Protein AF-A0A926Q0E6-F1 (afdb_monomer)

Mean predicted aligned error: 8.12 Å

Nearest PDB structur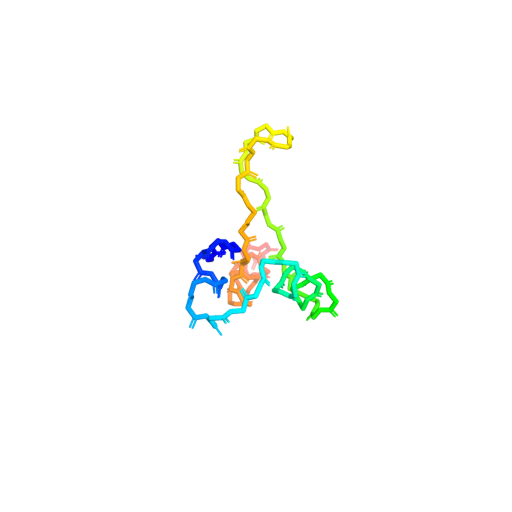es (foldseek):
  4j2n-assembly1_A  TM=6.572E-01  e=3.523E-01  Pukovnikvirus pukovnik
  3w6j-assembly2_E  TM=5.536E-01  e=3.765E-01  Geobacillus stearothermophilus
  4lhf-assembly1_A  TM=5.931E-01  e=9.526E-01  Peduovirus P2
  3iao-assembly1_A-2  TM=4.736E-01  e=4.097E+00  Bacillus subtilis
  7uwe-assembly1_J  TM=3.211E-01  e=3.358E+00  Escherichia coli

Structure (mmCIF, N/CA/C/O backbone):
data_AF-A0A926Q0E6-F1
#
_entry.id   AF-A0A926Q0E6-F1
#
loop_
_atom_site.group_PDB
_atom_site.id
_atom_site.type_symbol
_atom_site.label_atom_id
_atom_site.label_alt_id
_atom_site.label_comp_id
_atom_site.label_asym_id
_atom_site.label_entity_id
_atom_site.label_seq_id
_atom_site.pdbx_PDB_ins_code
_atom_site.Cartn_x
_atom_site.Cartn_y
_atom_site.Cartn_z
_atom_site.occupancy
_atom_site.B_iso_or_equiv
_atom_site.auth_seq_id
_atom_site.auth_comp_id
_atom_site.auth_asym_id
_atom_site.auth_atom_id
_atom_site.pdbx_PDB_model_num
ATOM 1 N N . SER A 1 1 ? -2.899 -4.032 9.789 1.00 88.12 1 SER A N 1
ATOM 2 C CA . SER A 1 1 ? -2.775 -3.291 8.519 1.00 88.12 1 SER A CA 1
ATOM 3 C C . SER A 1 1 ? -2.475 -4.254 7.380 1.00 88.12 1 SER A C 1
ATOM 5 O O . SER A 1 1 ? -1.981 -5.337 7.659 1.00 88.12 1 SER A O 1
ATOM 7 N N . VAL A 1 2 ? -2.763 -3.873 6.137 1.00 92.69 2 VAL A N 1
ATOM 8 C CA . VAL A 1 2 ? -2.401 -4.610 4.908 1.00 92.69 2 VAL A CA 1
ATOM 9 C C . VAL A 1 2 ? -1.711 -3.644 3.949 1.00 92.69 2 VAL A C 1
ATOM 11 O O . VAL A 1 2 ? -2.092 -2.474 3.909 1.00 92.69 2 VAL A O 1
ATOM 14 N N . SER A 1 3 ? -0.667 -4.064 3.244 1.00 92.62 3 SER A N 1
ATOM 15 C CA . SER A 1 3 ? 0.010 -3.197 2.275 1.00 92.62 3 SER A CA 1
ATOM 16 C C . SE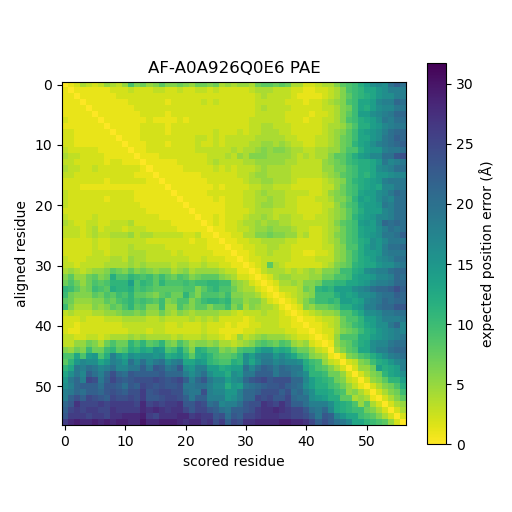R A 1 3 ? -0.811 -3.054 0.991 1.00 92.62 3 SER A C 1
ATOM 18 O O . SER A 1 3 ? -1.602 -3.926 0.634 1.00 92.62 3 SER A O 1
ATOM 20 N N . ILE A 1 4 ? -0.615 -1.957 0.257 1.00 92.19 4 ILE A N 1
ATOM 21 C CA . ILE A 1 4 ? -1.276 -1.783 -1.045 1.00 92.19 4 ILE A CA 1
ATOM 22 C C . ILE A 1 4 ? -0.822 -2.843 -2.061 1.00 92.19 4 ILE A C 1
ATOM 24 O O . ILE A 1 4 ? -1.621 -3.266 -2.893 1.00 92.19 4 ILE A O 1
ATOM 28 N N . ALA A 1 5 ? 0.424 -3.315 -1.969 1.00 91.75 5 ALA A N 1
ATOM 29 C CA . ALA A 1 5 ? 0.918 -4.391 -2.825 1.00 91.75 5 ALA A CA 1
ATOM 30 C C . ALA A 1 5 ? 0.158 -5.707 -2.575 1.00 91.75 5 ALA A C 1
ATOM 32 O O . ALA A 1 5 ? -0.330 -6.314 -3.523 1.00 91.75 5 ALA A O 1
ATOM 33 N N . GLU A 1 6 ? -0.023 -6.096 -1.308 1.00 94.25 6 GLU A N 1
ATOM 34 C CA . GLU A 1 6 ? -0.809 -7.284 -0.936 1.00 94.25 6 GLU A CA 1
ATOM 35 C C . GLU A 1 6 ? -2.282 -7.159 -1.350 1.00 94.25 6 GLU A C 1
ATOM 37 O O . GLU A 1 6 ? -2.892 -8.143 -1.765 1.00 94.25 6 GLU A O 1
ATOM 42 N N . LEU A 1 7 ? -2.859 -5.954 -1.267 1.00 94.25 7 LEU A N 1
ATOM 43 C CA . LEU A 1 7 ? -4.215 -5.692 -1.758 1.00 94.25 7 LEU A CA 1
ATOM 44 C C . LEU A 1 7 ? -4.317 -5.835 -3.278 1.00 94.25 7 LEU A C 1
ATOM 46 O O . LEU A 1 7 ? -5.283 -6.414 -3.761 1.00 94.25 7 LEU A O 1
ATOM 50 N N . SER A 1 8 ? -3.342 -5.319 -4.024 1.00 95.19 8 SER A N 1
ATOM 51 C CA . SER A 1 8 ? -3.309 -5.417 -5.487 1.00 95.19 8 SER A CA 1
ATOM 52 C C . SER A 1 8 ? -3.216 -6.860 -5.962 1.00 95.19 8 SER A C 1
ATOM 54 O O . SER A 1 8 ? -3.970 -7.239 -6.854 1.00 95.19 8 SER A O 1
ATOM 56 N N . ASP A 1 9 ? -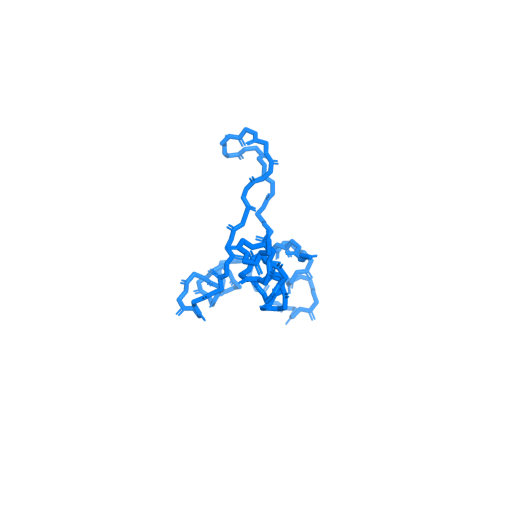2.377 -7.667 -5.312 1.00 96.00 9 ASP A N 1
ATOM 57 C CA . ASP A 1 9 ? -2.245 -9.096 -5.602 1.00 96.00 9 ASP A CA 1
ATOM 58 C C . ASP A 1 9 ? -3.532 -9.863 -5.256 1.00 96.00 9 ASP A C 1
ATOM 60 O O . ASP A 1 9 ? -4.076 -10.585 -6.084 1.00 96.00 9 ASP A O 1
ATOM 64 N N . SER A 1 10 ? -4.099 -9.621 -4.068 1.00 96.25 10 SER A N 1
ATOM 65 C CA . SER A 1 10 ? -5.299 -10.336 -3.599 1.00 96.25 10 SER A CA 1
ATOM 66 C C . SER A 1 10 ? -6.573 -9.992 -4.376 1.00 96.25 10 SER A C 1
ATOM 68 O O . SER A 1 10 ? -7.487 -10.810 -4.451 1.00 96.25 10 SER A O 1
ATOM 70 N N . LEU A 1 11 ? -6.678 -8.760 -4.883 1.00 95.56 11 LEU A N 1
ATOM 71 C CA . LEU A 1 11 ? -7.827 -8.296 -5.665 1.00 95.56 11 LEU A CA 1
ATOM 72 C C . LEU A 1 11 ? -7.658 -8.554 -7.164 1.00 95.56 11 LEU A C 1
ATOM 74 O O . LEU A 1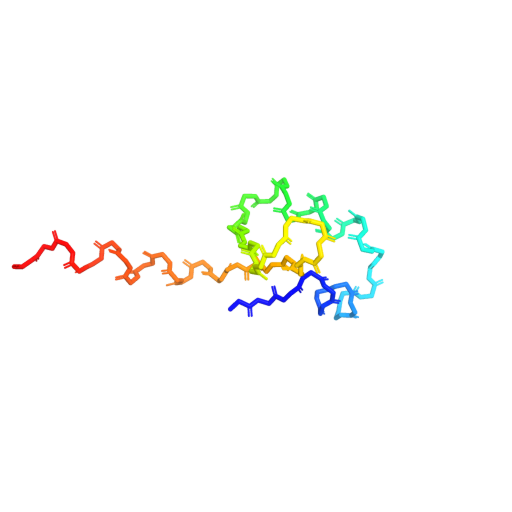 11 ? -8.607 -8.325 -7.908 1.00 95.56 11 LEU A O 1
ATOM 78 N N . GLU A 1 12 ? -6.470 -8.980 -7.604 1.00 96.81 12 GLU A N 1
ATOM 79 C CA . GLU A 1 12 ? -6.110 -9.110 -9.021 1.00 96.81 12 GLU A CA 1
ATOM 80 C C . GLU A 1 12 ? -6.353 -7.805 -9.813 1.00 96.81 12 GLU A C 1
ATOM 82 O O . GLU A 1 12 ? -6.730 -7.812 -10.985 1.00 96.81 12 GLU A O 1
ATOM 87 N N . MET A 1 13 ? -6.138 -6.657 -9.160 1.00 96.19 13 MET A N 1
ATOM 88 C CA . MET A 1 13 ? -6.381 -5.324 -9.722 1.00 96.19 13 MET A CA 1
ATOM 89 C C . MET A 1 13 ? -5.071 -4.551 -9.914 1.00 96.19 13 MET A C 1
ATOM 91 O O . MET A 1 13 ? -4.176 -4.651 -9.068 1.00 96.19 13 MET A O 1
ATOM 95 N N . PRO A 1 14 ? -4.954 -3.710 -10.961 1.00 95.50 14 PRO A N 1
ATOM 96 C CA . PRO A 1 14 ? -3.840 -2.783 -11.116 1.00 95.50 14 PRO A CA 1
ATOM 97 C C . PRO A 1 14 ? -3.612 -1.935 -9.862 1.00 95.50 14 PRO A C 1
ATOM 99 O O . PRO A 1 14 ? -4.550 -1.376 -9.290 1.00 95.50 14 PRO A O 1
ATOM 102 N N . TRP A 1 15 ? -2.341 -1.767 -9.485 1.00 92.88 15 TRP A N 1
ATOM 103 C CA . TRP A 1 15 ? -1.951 -1.026 -8.281 1.00 92.88 15 TRP A CA 1
ATOM 104 C C . TRP A 1 15 ? -2.583 0.375 -8.220 1.00 92.88 15 TRP A C 1
ATOM 106 O O . TRP A 1 15 ? -2.999 0.811 -7.150 1.00 92.88 15 TRP A O 1
ATOM 116 N N . ILE A 1 16 ? -2.715 1.058 -9.365 1.00 93.38 16 ILE A N 1
ATOM 117 C CA . ILE A 1 16 ? -3.308 2.398 -9.451 1.00 93.38 16 ILE A CA 1
ATOM 118 C C . ILE A 1 16 ? -4.792 2.411 -9.057 1.00 93.38 16 ILE A C 1
ATOM 120 O O . ILE A 1 16 ? -5.229 3.323 -8.364 1.00 93.38 16 ILE A O 1
ATOM 124 N N . GLU A 1 17 ? -5.567 1.396 -9.435 1.00 95.81 17 GLU A N 1
ATOM 125 C CA . GLU A 1 17 ? -7.001 1.322 -9.129 1.00 95.81 17 GLU A CA 1
ATOM 126 C C . GLU A 1 17 ? -7.228 1.063 -7.641 1.00 95.81 17 GLU A C 1
ATOM 128 O O . GLU A 1 17 ? -8.066 1.709 -7.009 1.00 95.81 17 GLU A O 1
ATOM 133 N N . VAL A 1 18 ? -6.413 0.181 -7.061 1.00 94.69 18 VAL A N 1
ATOM 134 C CA . VAL A 1 18 ? -6.395 -0.099 -5.621 1.00 94.69 18 VAL A CA 1
ATOM 135 C C . VAL A 1 18 ? -6.031 1.164 -4.847 1.00 94.69 18 VAL A C 1
ATOM 137 O O . VAL A 1 18 ? -6.707 1.521 -3.885 1.00 94.69 18 VAL A O 1
ATOM 140 N N . TRP A 1 19 ? -5.008 1.891 -5.299 1.00 92.31 19 TRP A N 1
ATOM 141 C CA . TRP A 1 19 ? -4.611 3.169 -4.713 1.00 92.31 19 TRP A CA 1
ATOM 142 C C . TRP A 1 19 ? -5.732 4.204 -4.716 1.00 92.31 19 TRP A C 1
ATOM 144 O O . TRP A 1 19 ? -5.981 4.831 -3.687 1.00 92.31 19 TRP A O 1
ATOM 154 N N . LEU A 1 20 ? -6.421 4.378 -5.846 1.00 94.75 20 LEU A N 1
ATOM 155 C CA . LEU A 1 20 ? -7.537 5.318 -5.955 1.00 94.75 20 LEU A CA 1
ATOM 156 C C . LEU A 1 20 ? -8.702 4.883 -5.058 1.00 94.75 20 LEU A C 1
ATOM 158 O O . LEU A 1 20 ? -9.258 5.709 -4.339 1.00 94.75 20 LEU A O 1
ATOM 162 N N . GLY A 1 21 ? -9.034 3.591 -5.038 1.00 93.94 21 GLY A N 1
ATOM 163 C CA . GLY A 1 21 ? -10.087 3.051 -4.178 1.00 93.94 21 GLY A CA 1
ATOM 164 C C . GLY A 1 21 ? -9.808 3.281 -2.693 1.00 93.94 21 GLY A C 1
ATOM 165 O O . GLY A 1 21 ? -10.698 3.689 -1.949 1.00 93.94 21 GLY A O 1
ATOM 166 N N . VAL A 1 22 ? -8.562 3.092 -2.260 1.00 92.62 22 VAL A N 1
ATOM 167 C CA . VAL A 1 22 ? -8.156 3.326 -0.870 1.00 92.62 22 VAL A CA 1
ATOM 168 C C . VAL A 1 22 ? -8.132 4.825 -0.535 1.00 92.62 22 VAL A C 1
ATOM 170 O O . VAL A 1 22 ? -8.618 5.214 0.528 1.00 92.62 22 VAL A O 1
ATOM 173 N N . LEU A 1 23 ? -7.641 5.677 -1.445 1.00 91.62 23 LEU A N 1
ATOM 174 C CA . LEU A 1 23 ? -7.591 7.134 -1.268 1.00 91.62 23 LEU A CA 1
ATOM 175 C C . LEU A 1 23 ? -8.992 7.758 -1.180 1.00 91.62 23 LEU A C 1
ATOM 177 O O . LEU A 1 23 ? -9.244 8.594 -0.314 1.00 91.62 23 LEU A O 1
ATOM 181 N N . PHE A 1 24 ? -9.911 7.347 -2.055 1.00 94.25 24 PHE A N 1
ATOM 182 C CA . PHE A 1 24 ? -11.271 7.891 -2.107 1.00 94.25 24 PHE A CA 1
ATOM 183 C C . PHE A 1 24 ? -12.261 7.161 -1.194 1.00 94.25 24 PHE A C 1
ATOM 185 O O . PHE A 1 24 ? -13.315 7.707 -0.877 1.00 94.25 24 PHE A O 1
ATOM 192 N N . GLY A 1 25 ? -11.929 5.956 -0.730 1.00 91.12 25 GLY A N 1
ATOM 193 C CA . GLY A 1 25 ? -12.774 5.155 0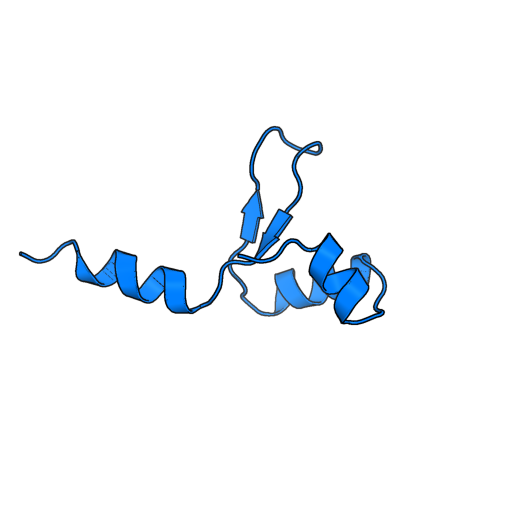.158 1.00 91.12 25 GLY A CA 1
ATOM 194 C C . GLY A 1 25 ? -12.725 5.559 1.634 1.00 91.12 25 GLY A C 1
ATOM 195 O O . GLY A 1 25 ? -13.364 4.909 2.457 1.00 91.12 25 GLY A O 1
ATOM 196 N N . GLY A 1 26 ? -11.965 6.600 1.994 1.00 88.44 26 GLY A N 1
ATOM 197 C CA . GLY A 1 26 ? -11.844 7.071 3.380 1.00 88.44 26 GLY A CA 1
ATOM 198 C C . GLY A 1 26 ? -11.052 6.128 4.292 1.00 88.44 26 GLY A C 1
ATOM 199 O O . GLY A 1 26 ? -11.209 6.163 5.514 1.00 88.44 26 GLY A O 1
ATOM 200 N N . PHE A 1 27 ? -10.211 5.267 3.718 1.00 91.00 27 PHE A N 1
ATOM 201 C CA . PHE A 1 27 ? -9.358 4.372 4.486 1.00 91.00 27 PHE A CA 1
ATOM 202 C C . PHE A 1 27 ? -8.200 5.133 5.137 1.00 91.00 27 PHE A C 1
ATOM 204 O O . PHE A 1 27 ? -7.668 6.098 4.591 1.00 91.00 27 PHE A O 1
ATOM 211 N N . GLN A 1 28 ? -7.766 4.665 6.305 1.00 91.88 28 GLN A N 1
ATOM 212 C CA . GLN A 1 28 ? -6.585 5.218 6.958 1.00 91.88 28 GLN A CA 1
ATOM 213 C C . GLN A 1 28 ? -5.311 4.636 6.356 1.00 91.88 28 GLN A C 1
ATOM 215 O O . GLN A 1 28 ? -5.105 3.420 6.381 1.00 91.88 28 GLN A O 1
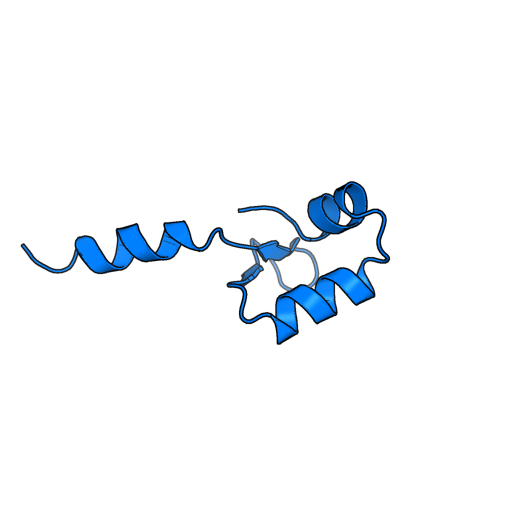ATOM 220 N N . LEU A 1 29 ? -4.454 5.528 5.867 1.00 90.00 29 LEU A N 1
ATOM 221 C CA . LEU A 1 29 ? -3.161 5.208 5.281 1.00 90.00 29 LEU A CA 1
ATOM 222 C C . LEU A 1 29 ? -2.025 5.463 6.270 1.00 90.00 29 LEU A C 1
ATOM 224 O O . LEU A 1 29 ? -2.041 6.428 7.031 1.00 90.00 29 LEU A O 1
ATOM 228 N N . GLU A 1 30 ? -1.019 4.602 6.228 1.00 90.75 30 GLU A N 1
ATOM 229 C CA . GLU A 1 30 ? 0.210 4.719 6.999 1.00 90.75 30 GLU A CA 1
ATOM 230 C C . GLU A 1 30 ? 1.408 4.473 6.075 1.00 90.75 30 GLU A C 1
ATOM 232 O O . GLU A 1 30 ? 1.518 3.414 5.455 1.00 90.75 30 GLU A O 1
ATOM 237 N N . GLN A 1 31 ? 2.312 5.448 5.993 1.00 88.81 31 GLN A N 1
ATOM 238 C CA . GLN A 1 31 ? 3.633 5.270 5.395 1.00 88.81 31 GLN A CA 1
ATOM 239 C C . GLN A 1 31 ? 4.612 4.883 6.499 1.00 88.81 31 GLN A C 1
ATOM 241 O O . GLN A 1 31 ? 4.665 5.537 7.539 1.00 88.81 31 GLN A O 1
ATOM 246 N N . ARG A 1 32 ? 5.380 3.815 6.278 1.00 87.25 32 ARG A N 1
ATOM 247 C CA . ARG A 1 32 ? 6.374 3.331 7.242 1.00 87.25 32 ARG A CA 1
ATOM 248 C C . ARG A 1 32 ? 7.774 3.436 6.651 1.00 87.25 32 ARG A C 1
ATOM 250 O O . ARG A 1 32 ? 8.186 2.529 5.936 1.00 87.25 32 ARG A O 1
ATOM 257 N N . GLY A 1 33 ? 8.488 4.516 6.962 1.00 82.50 33 GLY A N 1
ATOM 258 C CA . GLY A 1 33 ? 9.860 4.764 6.505 1.00 82.50 33 GLY A CA 1
ATOM 259 C C . GLY A 1 33 ? 9.986 6.044 5.683 1.00 82.50 33 GLY A C 1
ATOM 260 O O . GLY A 1 33 ? 9.140 6.931 5.782 1.00 82.50 33 GLY A O 1
ATOM 261 N N . GLU A 1 34 ? 11.048 6.122 4.885 1.00 81.38 34 GLU A N 1
ATOM 262 C CA . GLU A 1 34 ? 11.369 7.304 4.088 1.00 81.38 34 GLU A CA 1
ATOM 263 C C . GLU A 1 34 ? 10.375 7.532 2.943 1.00 81.38 34 GLU A C 1
ATOM 265 O O . GLU A 1 34 ? 9.781 6.609 2.371 1.00 81.38 34 GLU A O 1
ATOM 270 N N . PHE A 1 35 ? 10.194 8.805 2.603 1.00 73.44 35 PHE A N 1
ATOM 271 C CA . PHE A 1 35 ? 9.271 9.235 1.563 1.00 73.44 35 PHE A CA 1
ATOM 272 C C . PHE A 1 35 ? 9.691 8.646 0.199 1.00 73.44 35 PHE A C 1
ATOM 274 O O . PHE A 1 35 ? 10.865 8.669 -0.148 1.00 73.44 35 PHE A O 1
ATOM 281 N N . TYR A 1 36 ? 8.733 8.118 -0.572 1.00 72.06 36 TYR A N 1
ATOM 282 C CA . TYR A 1 36 ? 8.914 7.395 -1.853 1.00 72.06 36 TYR A CA 1
ATOM 283 C C . TYR A 1 36 ? 9.608 6.025 -1.809 1.00 72.06 36 TYR A C 1
ATOM 285 O O . TYR A 1 36 ? 9.492 5.277 -2.777 1.00 72.06 36 TYR A O 1
ATOM 293 N N . GLU A 1 37 ? 10.258 5.657 -0.708 1.00 77.44 37 GLU A N 1
ATOM 294 C CA . GLU A 1 37 ? 10.887 4.335 -0.551 1.00 77.44 37 GLU A CA 1
ATOM 295 C C . GLU A 1 37 ? 10.007 3.372 0.255 1.00 77.44 37 GLU A C 1
ATOM 297 O O . GLU A 1 37 ? 10.044 2.155 0.067 1.00 77.44 37 GLU A O 1
ATOM 302 N N . ALA A 1 38 ? 9.181 3.920 1.147 1.00 80.50 38 ALA A N 1
ATOM 303 C CA . ALA A 1 38 ? 8.348 3.149 2.049 1.00 80.50 38 ALA A CA 1
ATOM 304 C C . ALA A 1 38 ? 7.045 2.637 1.402 1.00 80.50 38 ALA A C 1
ATOM 306 O O . ALA A 1 38 ? 6.298 3.422 0.804 1.00 80.50 38 ALA A O 1
ATOM 307 N N . PRO A 1 39 ? 6.688 1.354 1.609 1.00 84.25 39 PRO A N 1
ATOM 308 C CA . PRO A 1 39 ? 5.385 0.833 1.228 1.00 84.25 39 PRO A CA 1
ATOM 309 C C . PRO A 1 39 ? 4.272 1.478 2.056 1.00 84.25 39 PRO A C 1
ATOM 311 O O . PRO A 1 39 ? 4.453 1.868 3.215 1.00 84.25 39 PRO A O 1
ATOM 314 N N . ILE A 1 40 ? 3.093 1.553 1.447 1.00 89.38 40 ILE A N 1
ATOM 315 C CA . ILE A 1 40 ? 1.919 2.188 2.036 1.00 89.38 40 ILE A CA 1
ATOM 316 C C . ILE A 1 40 ? 0.984 1.111 2.560 1.00 89.38 40 ILE A C 1
ATOM 318 O O . ILE A 1 40 ? 0.695 0.120 1.883 1.00 89.38 40 ILE A O 1
ATOM 322 N N . TRP A 1 41 ? 0.528 1.323 3.786 1.00 92.06 41 TRP A N 1
ATOM 323 C CA . TRP A 1 41 ? -0.275 0.388 4.549 1.00 92.06 41 TRP A CA 1
ATOM 324 C C . TRP A 1 41 ? -1.661 0.959 4.802 1.00 92.06 41 TRP A C 1
ATOM 326 O O . TRP A 1 41 ? -1.813 2.122 5.162 1.00 92.06 41 TRP A O 1
ATOM 336 N N . VAL A 1 42 ? -2.672 0.112 4.677 1.00 91.94 42 VAL A N 1
ATOM 337 C CA . VAL A 1 42 ? -4.060 0.409 5.012 1.00 91.94 42 VAL A CA 1
ATOM 338 C C . VAL A 1 42 ? -4.350 -0.131 6.408 1.00 91.94 42 VAL A C 1
ATOM 340 O O . VAL A 1 42 ? -4.161 -1.325 6.681 1.00 91.94 42 VAL A O 1
ATOM 343 N N . LYS A 1 43 ? -4.783 0.735 7.326 1.00 91.12 43 LYS A N 1
ATOM 344 C CA . LYS A 1 43 ? -5.185 0.328 8.679 1.00 91.12 43 LYS 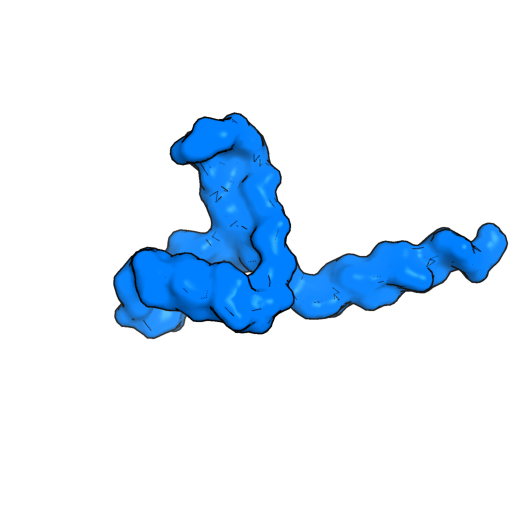A CA 1
ATOM 345 C C . LYS A 1 43 ? -6.573 -0.294 8.667 1.00 91.12 43 LYS A C 1
ATOM 347 O O . LYS A 1 43 ? -7.450 0.092 7.895 1.00 91.12 43 LYS A O 1
ATOM 352 N N . ARG A 1 44 ? -6.787 -1.264 9.557 1.00 80.38 44 ARG A N 1
ATOM 353 C CA . ARG A 1 44 ? -8.116 -1.852 9.730 1.00 80.38 44 ARG A CA 1
ATOM 354 C C . ARG A 1 44 ? -8.952 -0.866 10.539 1.00 80.38 44 ARG A C 1
ATOM 356 O O . ARG A 1 44 ? -8.462 -0.306 11.509 1.00 80.38 44 ARG A O 1
ATOM 363 N N . SER A 1 45 ? -10.226 -0.694 10.191 1.00 70.12 45 SER A N 1
ATOM 364 C CA . SER A 1 45 ? -11.136 0.236 10.887 1.00 70.12 45 SER A CA 1
ATOM 365 C C . SER A 1 45 ? -11.202 0.016 12.419 1.00 70.12 45 SER A C 1
ATOM 367 O O . SER A 1 45 ? -11.403 0.961 13.175 1.00 70.12 45 SER A O 1
ATOM 369 N N . GLY A 1 46 ? -10.920 -1.205 12.897 1.00 64.31 46 GLY A N 1
ATOM 370 C CA . GLY A 1 46 ? -10.822 -1.533 14.327 1.00 64.31 46 GLY A CA 1
ATOM 371 C C . GLY A 1 46 ? -9.595 -0.975 15.066 1.00 64.31 46 GLY A C 1
ATOM 372 O O . GLY A 1 46 ? -9.627 -0.931 16.293 1.00 64.31 46 GLY A O 1
ATOM 373 N N . ASP A 1 47 ? -8.559 -0.502 14.366 1.00 58.06 47 ASP A N 1
ATOM 374 C CA . ASP A 1 47 ? -7.363 0.077 15.000 1.00 58.06 47 ASP A CA 1
ATOM 375 C C . ASP A 1 47 ? -7.665 1.447 15.651 1.00 58.06 47 ASP A C 1
ATOM 377 O O . ASP A 1 47 ? -6.989 1.838 16.597 1.00 58.06 47 ASP A O 1
ATOM 381 N N . GLN A 1 48 ? -8.723 2.155 15.221 1.00 53.59 48 GLN A N 1
ATOM 382 C CA . GLN A 1 48 ? -9.161 3.422 15.839 1.00 53.59 48 GLN A CA 1
ATOM 383 C C . GLN A 1 48 ? -9.982 3.234 17.122 1.00 53.59 48 GLN A C 1
ATOM 385 O O . GLN A 1 48 ? -9.972 4.095 18.003 1.00 53.59 48 GLN A O 1
ATOM 390 N N . ALA A 1 49 ? -10.695 2.110 17.252 1.00 52.12 49 ALA A N 1
ATOM 391 C CA . ALA A 1 49 ? -11.568 1.861 18.402 1.00 52.12 49 ALA A CA 1
ATOM 392 C C . ALA A 1 49 ? -10.782 1.647 19.709 1.00 52.12 49 ALA A C 1
ATOM 394 O O . ALA A 1 49 ? -11.349 1.773 20.795 1.00 52.12 49 ALA A O 1
ATOM 395 N N . MET A 1 50 ? -9.485 1.336 19.610 1.00 50.09 50 MET A N 1
ATOM 396 C CA . MET A 1 50 ? -8.615 1.112 20.762 1.00 50.09 50 MET A CA 1
ATOM 397 C C . MET A 1 50 ? -7.904 2.392 21.227 1.00 50.09 50 MET A C 1
ATOM 399 O O . MET A 1 50 ? -7.673 2.544 22.422 1.00 50.09 50 MET A O 1
ATOM 403 N N . THR A 1 51 ? -7.641 3.353 20.331 1.00 52.88 51 THR A N 1
ATOM 404 C CA . THR A 1 51 ? -7.005 4.636 20.690 1.00 52.88 51 THR A CA 1
ATOM 405 C C . THR A 1 51 ? -7.980 5.609 21.355 1.00 52.88 51 THR A C 1
ATOM 407 O O . THR A 1 51 ? -7.591 6.342 22.254 1.00 52.88 51 THR A O 1
ATOM 410 N N . LEU A 1 52 ? -9.268 5.577 20.990 1.00 57.28 52 LEU A N 1
ATOM 411 C CA . LEU A 1 52 ? -10.287 6.453 21.591 1.00 57.28 52 LEU A CA 1
ATOM 412 C C . LEU A 1 52 ? -10.792 5.982 22.968 1.00 57.28 52 LEU A C 1
ATOM 414 O O . LEU A 1 52 ? -11.554 6.697 23.611 1.00 57.28 52 LEU A O 1
ATOM 418 N N . ARG A 1 53 ? -10.403 4.784 23.430 1.00 56.09 53 ARG A N 1
ATOM 419 C CA . ARG A 1 53 ? -10.843 4.224 24.723 1.00 56.09 53 ARG A CA 1
ATOM 420 C C . ARG A 1 53 ? -9.824 4.352 25.858 1.00 56.09 53 ARG 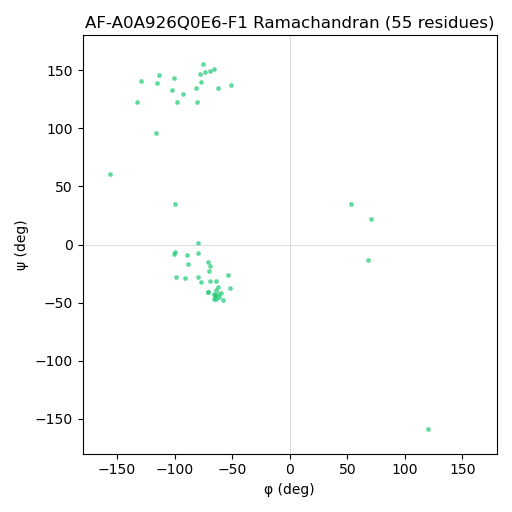A C 1
ATOM 422 O O . ARG A 1 53 ? -10.181 4.028 26.984 1.00 56.09 53 ARG A O 1
ATOM 429 N N . GLN A 1 54 ? -8.592 4.793 25.592 1.00 54.22 54 GLN A N 1
ATOM 430 C CA . GLN A 1 54 ? -7.533 4.857 26.612 1.00 54.22 54 GLN A CA 1
ATOM 431 C C . GLN A 1 54 ? -7.293 6.242 27.227 1.00 54.22 54 GLN A C 1
ATOM 433 O O . GLN A 1 54 ? -6.558 6.321 28.202 1.00 54.22 54 GLN A O 1
ATOM 438 N N . ASP A 1 55 ? -7.939 7.303 26.738 1.00 52.28 55 ASP A N 1
ATOM 439 C CA . ASP A 1 55 ? -7.725 8.675 27.238 1.00 52.28 55 ASP A CA 1
ATOM 440 C C . ASP A 1 55 ? -8.812 9.130 28.233 1.00 52.28 55 ASP A C 1
ATOM 442 O O . ASP A 1 55 ? -9.263 10.272 28.250 1.00 52.28 55 ASP A O 1
ATOM 446 N N . GLY A 1 56 ? -9.307 8.187 29.036 1.00 57.59 56 GLY A N 1
ATOM 447 C CA . GLY A 1 56 ? -10.414 8.415 29.958 1.00 57.59 56 GLY A CA 1
ATOM 448 C C . GLY A 1 56 ? -10.420 7.432 31.118 1.00 57.59 56 GLY A C 1
ATOM 449 O O . GLY A 1 56 ? -11.378 6.673 31.262 1.00 57.59 56 GLY A O 1
ATOM 450 N N . SER A 1 57 ? -9.356 7.428 31.925 1.00 40.94 57 SER A N 1
ATOM 451 C CA . SER A 1 57 ? -9.403 6.929 33.302 1.00 40.94 57 SER A CA 1
ATOM 452 C C . SER A 1 57 ? -8.342 7.563 34.185 1.00 40.94 57 SER A C 1
ATOM 454 O O . SER A 1 57 ? -7.256 7.894 33.669 1.00 40.94 57 SER A O 1
#

Radius of gyration: 13.49 Å; Cα contacts (8 Å, |Δi|>4): 55; chains: 1; bounding box: 24×20×44 Å

Secondary structure (DSSP, 8-state):
-EEHHHHHHHHT--HHHHHHHHHHTTPPEEE-SSTTTSPEEEPPGGGHHHHTTSS--

Sequence (57 aa):
SVSIAELSDSLEMPWIEVWLGVLFGGFQLEQRGEFYEAPIWVKRSGDQAMTLRQDGS

Solvent-accessible sur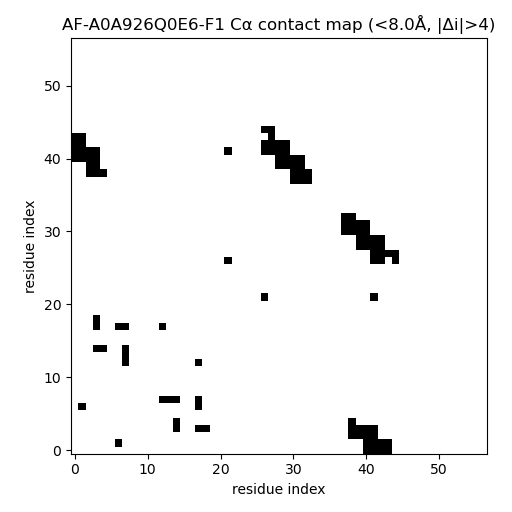face area (backbone atoms only — not comparable to full-atom values): 3573 Å² total; per-residue (Å²): 108,48,43,54,67,61,49,19,64,77,65,74,43,61,60,68,60,49,50,50,50,42,67,75,64,74,55,52,77,44,75,63,73,57,87,96,76,36,65,48,27,39,52,52,82,70,67,56,66,58,64,76,64,67,85,74,127

pLDDT: mean 82.26, std 15.87, range [40.94, 96.81]

Foldseek 3Di:
DAFLVRVCVVVVHDSVVSVVCCVVVPWDWDFDDDPPPTTIDTDDPVVVVVVVPPPDD